Protein AF-A0AAT9IWD2-F1 (afdb_monomer_lite)

pLDDT: mean 71.9, std 20.13, range [34.28, 94.56]

Radius of gyration: 25.4 Å; chains: 1; bounding box: 59×59×54 Å

Sequence (154 aa):
MGEKRHRASSVDKLPEPIRHTVGRLIASNFTLDQIVDKLKELEATAEIDFEAPSRSALGRYAERLRAAQERIGRSRAIAEALAPTFGENPDNQVGRLAAEVLQTVIFDIMTAVEVDEETGEF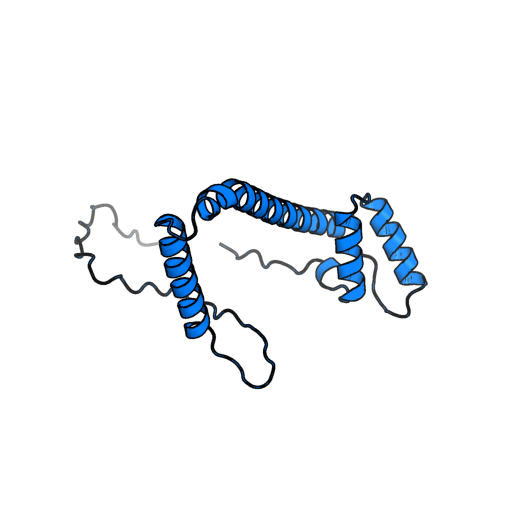EAGTARCQGSPVPGEVAAKPRLGPEDRCRPRC

Foldseek 3Di:
DDDPPPPQFLLNPDPPVLNVVLLVCLVVVHDLVVNQVVVVVCCVPPPDHDDRHDSVSSVVVSVVSVVVVVVVVVVVVVCVVCVVVLPPDPPDPVVVVVVVVVVVVVVVLVVQFDQPPPPRDTDRPPPPCPDDDDPPDDDDDDDDDDPPDDDDDD

Secondary structure (DSSP, 8-state):
------PPPTTTTS-HHHHHHHHHHHHTT--HHHHHHHHHHHHHHSSS--PPPPHHHHHHHHHHHHHHHHHHHHHHHHHHHHHHHHHS-TT-HHHHHHHHHHHHHHHHHHHH----TTT---------------TT---------TT--PPPP-

Structure (mmCIF, N/CA/C/O backbone):
data_AF-A0AAT9IWD2-F1
#
_entry.id   AF-A0AAT9IWD2-F1
#
loop_
_atom_site.group_PDB
_atom_site.id
_atom_site.type_symbol
_atom_site.label_atom_id
_atom_site.label_alt_id
_atom_site.label_comp_id
_atom_site.label_asym_id
_atom_site.label_entity_id
_atom_site.label_seq_id
_atom_site.pdbx_PDB_ins_code
_atom_site.Cartn_x
_atom_site.Cartn_y
_atom_site.Cartn_z
_atom_site.occupancy
_atom_site.B_iso_or_equiv
_atom_site.auth_seq_id
_atom_site.auth_comp_id
_atom_site.auth_asym_id
_atom_site.auth_atom_id
_atom_site.pdbx_PDB_model_num
ATOM 1 N N . MET A 1 1 ? -17.492 22.351 -15.963 1.00 37.12 1 MET A N 1
ATOM 2 C CA . MET A 1 1 ? -16.297 21.904 -15.215 1.00 37.12 1 MET A CA 1
ATOM 3 C C . MET A 1 1 ? -15.925 20.530 -15.741 1.00 37.12 1 MET A C 1
ATOM 5 O O . MET A 1 1 ? -16.795 19.676 -15.766 1.00 37.12 1 MET A O 1
ATOM 9 N N . GLY A 1 2 ? -14.720 20.356 -16.286 1.00 46.09 2 GLY A N 1
ATOM 10 C CA . GLY A 1 2 ? -14.329 19.100 -16.934 1.00 46.09 2 GLY A CA 1
ATOM 11 C C . GLY A 1 2 ? -13.988 18.022 -15.909 1.00 46.09 2 GLY A C 1
ATOM 12 O O . GLY A 1 2 ? -13.144 18.249 -15.045 1.00 46.09 2 GLY A O 1
ATOM 13 N N . GLU A 1 3 ? -14.628 16.861 -16.019 1.00 45.34 3 GLU A N 1
ATOM 14 C CA . GLU A 1 3 ? -14.290 15.672 -15.242 1.00 45.34 3 GLU A CA 1
ATOM 15 C C . GLU A 1 3 ? -12.835 15.282 -15.532 1.00 45.34 3 GLU A C 1
ATOM 17 O O . GLU A 1 3 ? -12.461 15.011 -16.681 1.00 45.34 3 GLU A O 1
ATOM 22 N N . LYS A 1 4 ? -11.975 15.308 -14.508 1.00 55.91 4 LYS A N 1
ATOM 23 C CA . LYS A 1 4 ? -10.596 14.827 -14.632 1.00 55.91 4 LYS A CA 1
ATOM 24 C C . LYS A 1 4 ? -10.666 13.322 -14.853 1.00 55.91 4 LYS A C 1
ATOM 26 O O . LYS A 1 4 ? -10.708 12.558 -13.898 1.00 55.91 4 LYS A O 1
ATOM 31 N N . ARG A 1 5 ? -10.686 12.902 -16.121 1.00 57.75 5 ARG A N 1
ATOM 32 C CA . ARG A 1 5 ? -10.579 11.493 -16.511 1.00 57.75 5 ARG A CA 1
ATOM 33 C C . ARG A 1 5 ? -9.346 10.922 -15.817 1.00 57.75 5 ARG A C 1
ATOM 35 O O . ARG A 1 5 ? -8.227 11.310 -16.161 1.00 57.75 5 ARG A O 1
ATOM 42 N N . HIS A 1 6 ? -9.551 10.065 -14.818 1.00 60.28 6 HIS A N 1
ATOM 43 C CA . HIS A 1 6 ? -8.481 9.352 -14.133 1.00 60.28 6 HIS A CA 1
ATOM 44 C C . HIS A 1 6 ? -7.776 8.483 -15.173 1.00 60.28 6 HIS A C 1
ATOM 46 O O . HIS A 1 6 ? -8.208 7.383 -15.500 1.00 60.28 6 HIS A O 1
ATOM 52 N N . ARG A 1 7 ? -6.715 9.024 -15.780 1.00 68.50 7 ARG A N 1
ATOM 53 C CA . ARG A 1 7 ? -5.907 8.286 -16.741 1.00 68.50 7 ARG A CA 1
ATOM 54 C C . ARG A 1 7 ? -5.228 7.167 -15.965 1.00 68.50 7 ARG A C 1
ATOM 56 O O . ARG A 1 7 ? -4.426 7.467 -15.080 1.00 68.50 7 ARG A O 1
ATOM 63 N N . ALA A 1 8 ? -5.546 5.920 -16.312 1.00 68.25 8 ALA A N 1
ATOM 64 C CA . ALA A 1 8 ? -4.858 4.750 -15.783 1.00 68.25 8 ALA A CA 1
ATOM 65 C C . ALA A 1 8 ? -3.344 4.992 -15.845 1.00 68.25 8 ALA A C 1
ATOM 67 O O . ALA A 1 8 ? -2.795 5.357 -16.897 1.00 68.25 8 ALA A O 1
ATOM 68 N N . SER A 1 9 ? -2.691 4.894 -14.692 1.00 78.50 9 SER A N 1
ATOM 69 C CA . SER A 1 9 ? -1.256 5.099 -14.586 1.00 78.50 9 SER A CA 1
ATOM 70 C C . SER A 1 9 ? -0.524 3.951 -15.281 1.00 78.50 9 SER A C 1
ATOM 72 O O . SER A 1 9 ? -1.073 2.871 -15.463 1.00 78.50 9 SER A O 1
ATOM 74 N N . SER A 1 10 ? 0.725 4.174 -15.695 1.00 83.56 10 SER A N 1
ATOM 75 C CA . SER A 1 10 ? 1.544 3.122 -16.321 1.00 83.56 10 SER A CA 1
ATOM 76 C C . SER A 1 10 ? 1.670 1.874 -15.430 1.00 83.56 10 SER A C 1
ATOM 78 O O . SER A 1 10 ? 1.711 0.771 -15.954 1.00 83.56 10 SER A O 1
ATOM 80 N N . VAL A 1 11 ? 1.598 2.040 -14.102 1.00 87.44 11 VAL A N 1
ATOM 81 C CA . VAL A 1 11 ? 1.576 0.933 -13.132 1.00 87.44 11 VAL A CA 1
ATOM 82 C C . VAL A 1 11 ? 0.270 0.126 -13.194 1.00 87.44 11 VAL A C 1
ATOM 84 O O . VAL A 1 11 ? 0.301 -1.088 -13.031 1.00 87.44 11 VAL A O 1
ATOM 87 N N . ASP A 1 12 ? -0.870 0.765 -13.479 1.00 86.19 12 ASP A N 1
ATOM 88 C CA . ASP A 1 12 ? -2.174 0.082 -13.558 1.00 86.19 12 ASP A CA 1
ATOM 89 C C . ASP A 1 12 ? -2.284 -0.799 -14.817 1.00 86.19 12 ASP A C 1
ATOM 91 O O . ASP A 1 12 ? -3.103 -1.710 -14.867 1.00 86.19 12 ASP A O 1
ATOM 95 N N . LYS A 1 13 ? -1.438 -0.546 -15.824 1.00 89.25 13 LYS A N 1
ATOM 96 C CA . LYS A 1 13 ? -1.364 -1.325 -17.069 1.00 89.25 13 LYS A CA 1
ATOM 97 C C . LYS A 1 13 ? -0.436 -2.535 -16.984 1.00 89.25 13 LYS A C 1
ATOM 99 O O . LYS A 1 13 ? -0.373 -3.304 -17.937 1.00 89.25 13 LYS A O 1
ATOM 104 N N . LEU A 1 14 ? 0.316 -2.675 -15.892 1.00 90.06 14 LEU A N 1
ATOM 105 C CA . LEU A 1 14 ? 1.219 -3.805 -15.719 1.00 90.06 14 LEU A CA 1
ATOM 106 C C . LEU A 1 14 ? 0.427 -5.109 -15.569 1.00 90.06 14 LEU A C 1
ATOM 108 O O . LEU A 1 14 ? -0.651 -5.090 -14.957 1.00 90.06 14 LEU A O 1
ATOM 112 N N . PRO A 1 15 ? 0.984 -6.241 -16.039 1.00 91.62 15 PRO A N 1
ATOM 113 C CA . PRO A 1 15 ? 0.444 -7.559 -15.741 1.00 91.62 15 PRO A CA 1
ATOM 114 C C . PRO A 1 15 ? 0.260 -7.752 -14.230 1.00 91.62 15 PRO A C 1
ATOM 116 O O . PRO A 1 15 ? 1.107 -7.329 -13.436 1.00 91.62 15 PRO A O 1
ATOM 119 N N . GLU A 1 16 ? -0.821 -8.431 -13.834 1.00 91.50 16 GLU A N 1
ATOM 120 C CA . GLU A 1 16 ? -1.147 -8.743 -12.433 1.00 91.50 16 GLU A CA 1
ATOM 121 C C . GLU A 1 16 ? 0.057 -9.209 -11.588 1.00 91.50 16 GLU A C 1
ATOM 123 O O . GLU A 1 16 ? 0.294 -8.615 -10.530 1.00 91.50 16 GLU A O 1
ATOM 128 N N . PRO A 1 17 ? 0.874 -10.198 -12.023 1.00 91.88 17 PRO A N 1
ATOM 129 C CA . PRO A 1 17 ? 1.979 -10.697 -11.197 1.00 91.88 17 PRO A CA 1
ATOM 130 C C . PRO A 1 17 ? 3.044 -9.629 -10.913 1.00 91.88 17 PRO A C 1
ATOM 132 O O . PRO A 1 17 ? 3.605 -9.565 -9.810 1.00 91.88 17 PRO A O 1
ATOM 135 N N . ILE A 1 18 ? 3.302 -8.751 -11.884 1.00 93.12 18 ILE A N 1
ATOM 136 C CA . ILE A 1 18 ? 4.268 -7.661 -11.744 1.00 93.12 18 ILE A CA 1
ATOM 137 C C . ILE A 1 18 ? 3.686 -6.574 -10.844 1.00 93.12 18 ILE A C 1
ATOM 139 O O . ILE A 1 18 ? 4.351 -6.128 -9.908 1.00 93.12 18 ILE A O 1
ATOM 143 N N . ARG A 1 19 ? 2.417 -6.205 -11.043 1.00 91.94 19 ARG A N 1
ATOM 144 C CA . ARG A 1 19 ? 1.728 -5.213 -10.209 1.00 91.94 19 ARG A CA 1
ATOM 145 C C . ARG A 1 19 ? 1.664 -5.635 -8.741 1.00 91.94 19 ARG A C 1
ATOM 147 O O . ARG A 1 19 ? 1.952 -4.823 -7.860 1.00 91.94 19 ARG A O 1
ATOM 154 N N . HIS A 1 20 ? 1.373 -6.905 -8.468 1.00 92.50 20 HIS A N 1
ATOM 155 C CA . HIS A 1 20 ? 1.400 -7.453 -7.112 1.00 92.50 20 HIS A CA 1
ATOM 156 C C . HIS A 1 20 ? 2.808 -7.385 -6.498 1.00 92.50 20 HIS A C 1
ATOM 158 O O . HIS A 1 20 ? 2.979 -7.038 -5.327 1.00 92.50 20 HIS A O 1
ATOM 164 N N . THR A 1 21 ? 3.843 -7.653 -7.296 1.00 93.25 21 THR A N 1
ATOM 165 C CA . THR A 1 21 ? 5.240 -7.530 -6.857 1.00 93.25 21 THR A CA 1
ATOM 166 C C . THR A 1 21 ? 5.608 -6.086 -6.518 1.00 93.25 21 THR A C 1
ATOM 168 O O . THR A 1 21 ? 6.195 -5.855 -5.460 1.00 93.25 21 THR A O 1
ATOM 171 N N . VAL A 1 22 ? 5.184 -5.108 -7.323 1.00 93.25 22 VAL A N 1
ATOM 172 C CA . VAL A 1 22 ? 5.336 -3.676 -7.008 1.00 93.25 22 VAL A CA 1
ATOM 173 C C . VAL A 1 22 ? 4.659 -3.329 -5.683 1.00 93.25 22 VAL A C 1
ATOM 175 O O . VAL A 1 22 ? 5.283 -2.713 -4.818 1.00 93.25 22 VAL A O 1
ATOM 178 N N . GLY A 1 23 ? 3.405 -3.753 -5.495 1.00 92.19 23 GLY A N 1
ATOM 179 C CA . GLY A 1 23 ? 2.660 -3.510 -4.258 1.00 92.19 23 GLY A CA 1
ATOM 180 C C . GLY A 1 23 ? 3.371 -4.069 -3.023 1.00 92.19 23 GLY A C 1
ATOM 181 O O . GLY A 1 23 ? 3.507 -3.375 -2.014 1.00 92.19 23 GLY A O 1
ATOM 182 N N . ARG A 1 24 ? 3.909 -5.289 -3.129 1.00 93.88 24 ARG A N 1
ATOM 183 C CA . ARG A 1 24 ? 4.692 -5.935 -2.067 1.00 93.88 24 ARG A CA 1
ATOM 184 C C . ARG A 1 24 ? 5.965 -5.160 -1.731 1.00 93.88 24 ARG A C 1
ATOM 186 O O . ARG A 1 24 ? 6.214 -4.900 -0.560 1.00 93.88 24 ARG A O 1
ATOM 193 N N . LEU A 1 25 ? 6.745 -4.756 -2.734 1.00 94.50 25 LEU A N 1
ATOM 194 C CA . LEU A 1 25 ? 7.987 -4.004 -2.513 1.00 94.50 25 LEU A CA 1
ATOM 195 C C . LEU A 1 25 ? 7.725 -2.653 -1.831 1.00 94.50 25 LEU A C 1
ATOM 197 O O . LEU A 1 25 ? 8.463 -2.258 -0.929 1.00 94.50 25 LEU A O 1
ATOM 201 N N . ILE A 1 26 ? 6.641 -1.969 -2.210 1.00 92.50 26 ILE A N 1
ATOM 202 C CA . ILE A 1 26 ? 6.226 -0.717 -1.563 1.00 92.50 26 ILE A CA 1
ATOM 203 C C . ILE A 1 26 ? 5.834 -0.961 -0.103 1.00 92.50 26 ILE A C 1
ATOM 205 O O . ILE A 1 26 ? 6.229 -0.181 0.764 1.00 92.50 26 ILE A O 1
ATOM 209 N N . ALA A 1 27 ? 5.092 -2.038 0.176 1.00 88.50 27 ALA A N 1
ATOM 210 C CA . ALA A 1 27 ? 4.710 -2.419 1.535 1.00 88.50 27 ALA A CA 1
ATOM 211 C C . ALA A 1 27 ? 5.924 -2.785 2.410 1.00 88.50 27 ALA A C 1
ATOM 213 O O . ALA A 1 27 ? 5.922 -2.516 3.607 1.00 88.50 27 ALA A O 1
ATOM 214 N N . SER A 1 28 ? 6.981 -3.344 1.815 1.00 91.38 28 SER A N 1
ATOM 215 C CA . SER A 1 28 ? 8.246 -3.669 2.488 1.00 91.38 28 SER A CA 1
ATOM 216 C C . SER A 1 28 ? 9.203 -2.475 2.649 1.00 91.38 28 SER A C 1
ATOM 218 O O . SER A 1 28 ? 10.361 -2.678 3.000 1.00 91.38 28 SER A O 1
ATOM 220 N N . ASN A 1 29 ? 8.748 -1.237 2.416 1.00 87.81 29 ASN A N 1
ATOM 221 C CA . ASN A 1 29 ? 9.537 -0.003 2.556 1.00 87.81 29 ASN A CA 1
ATOM 222 C C . ASN A 1 29 ? 10.782 0.096 1.652 1.00 87.81 29 ASN A C 1
ATOM 224 O O . ASN A 1 29 ? 11.737 0.796 1.991 1.00 87.81 29 ASN A O 1
ATOM 228 N N . PHE A 1 30 ? 10.769 -0.538 0.476 1.00 92.75 30 PHE A N 1
ATOM 229 C CA . PHE A 1 30 ? 11.818 -0.314 -0.523 1.00 92.75 30 PHE A CA 1
ATOM 230 C C . PHE A 1 30 ? 11.780 1.124 -1.054 1.00 92.75 30 PHE A C 1
ATOM 232 O O . PHE A 1 30 ? 10.712 1.744 -1.176 1.00 92.75 30 PHE A O 1
ATOM 239 N N . THR A 1 31 ? 12.950 1.661 -1.404 1.00 93.50 31 THR A N 1
ATOM 240 C CA . THR A 1 31 ? 13.029 2.969 -2.063 1.00 93.50 31 THR A CA 1
ATOM 241 C C . THR A 1 31 ? 12.525 2.867 -3.502 1.00 93.50 31 THR A C 1
ATOM 243 O O . THR A 1 31 ? 12.583 1.809 -4.128 1.00 93.50 31 THR A O 1
ATOM 246 N N . LEU A 1 32 ? 12.022 3.976 -4.058 1.00 92.88 32 LEU A N 1
ATOM 247 C CA . LEU A 1 32 ? 11.514 3.981 -5.436 1.00 92.88 32 LEU A CA 1
ATOM 248 C C . LEU A 1 32 ? 12.586 3.554 -6.443 1.00 92.88 32 LEU A C 1
ATOM 250 O O . LEU A 1 32 ? 12.265 2.862 -7.402 1.00 92.88 32 LEU A O 1
ATOM 254 N N . ASP A 1 33 ? 13.839 3.940 -6.207 1.00 93.44 33 ASP A N 1
ATOM 255 C CA . ASP A 1 33 ? 14.954 3.615 -7.095 1.00 93.44 33 ASP A CA 1
ATOM 256 C C . ASP A 1 33 ? 15.272 2.109 -7.044 1.00 93.44 33 ASP A C 1
ATOM 258 O O . ASP A 1 33 ? 15.357 1.472 -8.088 1.00 93.44 33 ASP A O 1
ATOM 262 N N . GLN A 1 34 ? 15.267 1.498 -5.851 1.00 94.56 34 GLN A N 1
ATOM 263 C CA . GLN A 1 34 ? 15.398 0.040 -5.704 1.00 94.56 34 GLN A CA 1
ATOM 264 C C . GLN A 1 34 ? 14.262 -0.728 -6.392 1.00 94.56 34 GLN A C 1
ATOM 266 O O . GLN A 1 34 ? 14.487 -1.791 -6.968 1.00 94.56 34 GLN A O 1
ATOM 271 N N . ILE A 1 35 ? 13.033 -0.206 -6.331 1.00 94.50 35 ILE A N 1
ATOM 272 C CA . ILE A 1 35 ? 11.880 -0.820 -7.001 1.00 94.50 35 ILE A CA 1
ATOM 273 C C . ILE A 1 35 ? 12.060 -0.759 -8.518 1.00 94.50 35 ILE A C 1
ATOM 275 O O . ILE A 1 35 ? 11.814 -1.754 -9.191 1.00 94.50 35 ILE A O 1
ATOM 279 N N . VAL A 1 36 ? 12.508 0.378 -9.058 1.00 93.88 36 VAL A N 1
ATOM 280 C CA . VAL A 1 36 ? 12.798 0.517 -10.495 1.00 93.88 36 VAL A CA 1
ATOM 281 C C . VAL A 1 36 ? 13.870 -0.477 -10.926 1.00 93.88 36 VAL A C 1
ATOM 283 O O . VAL A 1 36 ? 13.680 -1.167 -11.925 1.00 93.88 36 VAL A O 1
ATOM 286 N N . ASP A 1 37 ? 14.964 -0.583 -10.176 1.00 94.38 37 ASP A N 1
ATOM 287 C CA . ASP A 1 37 ? 16.052 -1.507 -10.504 1.00 94.38 37 ASP A CA 1
ATOM 288 C C . ASP A 1 37 ? 15.574 -2.961 -10.480 1.00 94.38 37 ASP A C 1
ATOM 290 O O . ASP A 1 37 ? 15.859 -3.722 -11.405 1.00 94.38 37 ASP A O 1
ATOM 294 N N . LYS A 1 38 ? 14.753 -3.331 -9.488 1.00 93.25 38 LYS A N 1
ATOM 295 C CA . LYS A 1 38 ? 14.186 -4.680 -9.419 1.00 93.25 38 LYS A CA 1
ATOM 296 C C . LYS A 1 38 ? 13.217 -4.969 -10.563 1.00 93.25 38 LYS A C 1
ATOM 298 O O . LYS A 1 38 ? 13.178 -6.091 -11.058 1.00 93.25 38 LYS A O 1
ATOM 303 N N . LEU A 1 39 ? 12.443 -3.976 -10.996 1.00 92.94 39 LEU A N 1
ATOM 304 C CA . LEU A 1 39 ? 11.545 -4.129 -12.140 1.00 92.94 39 LEU A CA 1
ATOM 305 C C . LEU A 1 39 ? 12.310 -4.293 -13.450 1.00 92.94 39 LEU A C 1
ATOM 307 O O . LEU A 1 39 ? 11.902 -5.117 -14.254 1.00 92.94 39 LEU A O 1
ATOM 311 N N . LYS A 1 40 ? 13.433 -3.595 -13.636 1.00 92.56 40 LYS A N 1
ATOM 312 C CA . LYS A 1 40 ? 14.307 -3.791 -14.804 1.00 92.56 40 LYS A CA 1
ATOM 313 C C . LYS A 1 40 ? 14.959 -5.173 -14.822 1.00 92.56 40 LYS A C 1
ATOM 315 O O . LYS A 1 40 ? 15.102 -5.775 -15.878 1.00 92.56 40 LYS A O 1
ATOM 320 N N . GLU A 1 41 ? 15.352 -5.689 -13.659 1.00 92.81 41 GLU A N 1
ATOM 321 C CA . GLU A 1 41 ? 15.859 -7.062 -13.543 1.00 92.81 41 GLU A CA 1
ATOM 322 C C . GLU A 1 41 ? 14.781 -8.080 -13.941 1.00 92.81 41 GLU A C 1
ATOM 324 O O . GLU A 1 41 ? 15.060 -9.022 -14.679 1.00 92.81 41 GLU A O 1
ATOM 329 N N . LEU A 1 42 ? 13.538 -7.872 -13.493 1.00 90.94 42 LEU A N 1
ATOM 330 C CA . LEU A 1 42 ? 12.403 -8.719 -13.862 1.00 90.94 42 LEU A CA 1
ATOM 331 C C . LEU A 1 42 ? 12.044 -8.591 -15.346 1.00 90.94 42 LEU A C 1
ATOM 333 O O . LEU A 1 42 ? 11.757 -9.601 -15.968 1.00 90.94 42 LEU A O 1
ATOM 337 N N . GLU A 1 43 ? 12.108 -7.393 -15.920 1.00 90.75 43 GLU A N 1
ATOM 338 C CA . GLU A 1 43 ? 11.909 -7.155 -17.357 1.00 90.75 43 GLU A CA 1
ATOM 339 C C . GLU A 1 43 ? 12.943 -7.918 -18.203 1.00 90.75 43 GLU A C 1
ATOM 341 O O . GLU A 1 43 ? 12.611 -8.439 -19.260 1.00 90.75 43 GLU A O 1
ATOM 346 N N . ALA A 1 44 ? 14.183 -8.056 -17.719 1.00 89.88 44 ALA A N 1
ATOM 347 C CA . ALA A 1 44 ? 15.245 -8.778 -18.424 1.00 89.88 44 ALA A CA 1
ATOM 348 C C . ALA A 1 44 ? 15.225 -10.308 -18.228 1.00 89.88 44 ALA A C 1
ATOM 350 O O . ALA A 1 44 ? 15.874 -11.022 -18.992 1.00 89.88 44 ALA A O 1
ATOM 351 N N . THR A 1 45 ? 14.560 -10.816 -17.185 1.00 88.94 45 THR A N 1
ATOM 352 C CA . THR A 1 45 ? 14.655 -12.232 -16.770 1.00 88.94 45 THR A CA 1
ATOM 353 C C . THR A 1 45 ? 13.332 -12.986 -16.804 1.00 88.94 45 THR A C 1
ATOM 355 O O . THR A 1 45 ? 13.345 -14.215 -16.874 1.00 88.94 45 THR A O 1
ATOM 358 N N . ALA A 1 46 ? 12.198 -12.292 -16.728 1.00 86.00 46 ALA A N 1
ATOM 359 C CA . ALA A 1 46 ? 10.888 -12.918 -16.765 1.00 86.00 46 ALA A CA 1
ATOM 360 C C . ALA A 1 46 ? 10.472 -13.239 -18.206 1.00 86.00 46 ALA A C 1
ATOM 362 O O . ALA A 1 46 ? 10.736 -12.480 -19.129 1.00 86.00 46 ALA A O 1
ATOM 363 N N . GLU A 1 47 ? 9.714 -14.320 -18.380 1.00 87.12 47 GLU A N 1
ATOM 364 C CA . GLU A 1 47 ? 9.057 -14.677 -19.651 1.00 87.12 47 GLU A CA 1
ATOM 365 C C . GLU A 1 47 ? 7.835 -13.787 -19.968 1.00 87.12 47 GLU A C 1
ATOM 367 O O . GLU A 1 47 ? 7.062 -14.076 -20.878 1.00 87.12 47 GLU A O 1
ATOM 372 N N . ILE A 1 48 ? 7.612 -12.732 -19.179 1.00 88.19 48 ILE A N 1
ATOM 373 C CA . ILE A 1 48 ? 6.448 -11.853 -19.274 1.00 88.19 48 ILE A CA 1
ATOM 374 C C . ILE A 1 48 ? 6.902 -10.529 -19.878 1.00 88.19 48 ILE A C 1
ATOM 376 O O . ILE A 1 48 ? 7.675 -9.807 -19.252 1.00 88.19 48 ILE A O 1
ATOM 380 N N . ASP A 1 49 ? 6.349 -10.173 -21.035 1.00 88.19 49 ASP A N 1
ATOM 381 C CA . ASP A 1 49 ? 6.587 -8.871 -21.655 1.00 88.19 49 ASP A CA 1
ATOM 382 C C . ASP A 1 49 ? 5.903 -7.753 -20.853 1.00 88.19 49 ASP A C 1
ATOM 384 O O . ASP A 1 49 ? 4.672 -7.681 -20.752 1.00 88.19 49 ASP A O 1
ATOM 388 N N . PHE A 1 50 ? 6.696 -6.846 -20.286 1.00 91.06 50 PHE A N 1
ATOM 389 C CA . PHE A 1 50 ? 6.214 -5.596 -19.703 1.00 91.06 50 PHE A CA 1
ATOM 390 C C . PHE A 1 50 ? 7.308 -4.527 -19.752 1.00 91.06 50 PHE A C 1
ATOM 392 O O . PHE A 1 50 ? 8.486 -4.846 -19.734 1.00 91.06 50 PHE A O 1
ATOM 399 N N . GLU A 1 51 ? 6.912 -3.254 -19.762 1.00 90.00 51 GLU A N 1
ATOM 400 C CA . GLU A 1 51 ? 7.846 -2.124 -19.704 1.00 90.00 51 GLU A CA 1
ATOM 401 C C . GLU A 1 51 ? 7.919 -1.577 -18.273 1.00 90.00 51 GLU A C 1
ATOM 403 O O . GLU A 1 51 ? 6.883 -1.288 -17.652 1.00 90.00 51 GLU A O 1
ATOM 408 N N . ALA A 1 52 ? 9.130 -1.403 -17.737 1.00 89.00 52 ALA A N 1
ATOM 409 C CA . ALA A 1 52 ? 9.301 -0.845 -16.401 1.00 89.00 52 ALA A CA 1
ATOM 410 C C . ALA A 1 52 ? 8.753 0.603 -16.313 1.00 89.00 52 ALA A C 1
ATOM 412 O O . ALA A 1 52 ? 9.183 1.497 -17.048 1.00 89.00 52 ALA A O 1
ATOM 413 N N . PRO A 1 53 ? 7.826 0.899 -15.378 1.00 90.69 53 PRO A N 1
ATOM 414 C CA . PRO A 1 53 ? 7.246 2.228 -15.232 1.00 90.69 53 PRO A CA 1
ATOM 415 C C . PRO A 1 53 ? 8.279 3.250 -14.743 1.00 90.69 53 PRO A C 1
ATOM 417 O O . PRO A 1 53 ? 9.175 2.956 -13.951 1.00 90.69 53 PRO A O 1
ATOM 420 N N . SER A 1 54 ? 8.091 4.514 -15.127 1.00 91.75 54 SER A N 1
ATOM 421 C CA . SER A 1 54 ? 8.956 5.595 -14.647 1.00 91.75 54 SER A CA 1
ATOM 422 C C . SER A 1 54 ? 8.837 5.827 -13.133 1.00 91.75 54 SER A C 1
ATOM 424 O O . SER A 1 54 ? 7.783 5.624 -12.520 1.00 91.75 54 SER A O 1
ATOM 426 N N . ARG A 1 55 ? 9.898 6.385 -12.532 1.00 92.00 55 ARG A N 1
ATOM 427 C CA . ARG A 1 55 ? 9.957 6.747 -11.101 1.00 92.00 55 ARG A CA 1
ATOM 428 C C . ARG A 1 55 ? 8.768 7.596 -10.642 1.00 92.00 55 ARG A C 1
ATOM 430 O O . ARG A 1 55 ? 8.226 7.377 -9.564 1.00 92.00 55 ARG A O 1
ATOM 437 N N . SER A 1 56 ? 8.328 8.552 -11.465 1.00 90.88 56 SER A N 1
ATOM 438 C CA . SER A 1 56 ? 7.186 9.414 -11.122 1.00 90.88 56 SER A CA 1
ATOM 439 C C . SER A 1 56 ? 5.847 8.666 -11.144 1.00 90.88 56 SER A C 1
ATOM 441 O O . SER A 1 56 ? 4.956 8.980 -10.353 1.00 90.88 56 SER A O 1
ATOM 443 N N . ALA A 1 57 ? 5.692 7.669 -12.021 1.00 90.94 57 ALA A N 1
ATOM 444 C CA . ALA A 1 57 ? 4.507 6.818 -12.053 1.00 90.94 57 ALA A CA 1
ATOM 445 C C . ALA A 1 57 ? 4.444 5.915 -10.815 1.00 90.94 57 ALA A C 1
ATOM 447 O O . ALA A 1 57 ? 3.391 5.847 -10.177 1.00 90.94 57 ALA A O 1
ATOM 448 N N . LEU A 1 58 ? 5.577 5.316 -10.434 1.00 92.75 58 LEU A N 1
ATOM 449 C CA . LEU A 1 58 ? 5.703 4.534 -9.203 1.00 92.75 58 LEU A CA 1
ATOM 450 C C . LEU A 1 58 ? 5.459 5.381 -7.955 1.00 92.75 58 LEU A C 1
ATOM 452 O O . LEU A 1 58 ? 4.733 4.943 -7.073 1.00 92.75 58 LEU A O 1
ATOM 456 N N . GLY A 1 59 ? 5.986 6.608 -7.899 1.00 92.56 59 GLY A N 1
ATOM 457 C CA . GLY A 1 59 ? 5.756 7.523 -6.779 1.00 92.56 59 GLY A CA 1
ATOM 458 C C . GLY A 1 59 ? 4.271 7.796 -6.537 1.00 92.56 59 GLY A C 1
ATOM 459 O O . GLY A 1 59 ? 3.784 7.596 -5.427 1.00 92.56 59 GLY A O 1
ATOM 460 N N . ARG A 1 60 ? 3.524 8.148 -7.595 1.00 91.44 60 ARG A N 1
ATOM 461 C CA . ARG A 1 60 ? 2.067 8.358 -7.506 1.00 91.44 60 ARG A CA 1
ATOM 462 C C . ARG A 1 60 ? 1.315 7.093 -7.101 1.00 91.44 60 ARG A C 1
ATOM 464 O O . ARG A 1 60 ? 0.307 7.179 -6.409 1.00 91.44 60 ARG A O 1
ATOM 471 N N . TYR A 1 61 ? 1.735 5.928 -7.589 1.00 91.56 61 TYR A N 1
ATOM 472 C CA . TYR A 1 61 ? 1.118 4.658 -7.206 1.00 91.56 61 TYR A CA 1
ATOM 473 C C . TYR A 1 61 ? 1.392 4.328 -5.733 1.00 91.56 61 TYR A C 1
ATOM 475 O O . TYR A 1 61 ? 0.468 3.998 -4.996 1.00 91.56 61 TYR A O 1
ATOM 483 N N . ALA A 1 62 ? 2.634 4.501 -5.284 1.00 91.88 62 ALA A N 1
ATOM 484 C CA . ALA A 1 62 ? 3.040 4.253 -3.909 1.00 91.88 62 ALA A CA 1
ATOM 485 C C . ALA A 1 62 ? 2.336 5.187 -2.920 1.00 91.88 62 ALA A C 1
ATOM 487 O O . ALA A 1 62 ? 1.953 4.749 -1.842 1.00 91.88 62 ALA A O 1
ATOM 488 N N . GLU A 1 63 ? 2.118 6.449 -3.287 1.00 92.00 63 GLU A N 1
ATOM 489 C CA . GLU A 1 63 ? 1.309 7.387 -2.505 1.00 92.00 63 GLU A CA 1
ATOM 490 C C . GLU A 1 63 ? -0.132 6.883 -2.328 1.00 92.00 63 GLU A C 1
ATOM 492 O O . GLU A 1 63 ? -0.613 6.785 -1.199 1.00 92.00 63 GLU A O 1
ATOM 497 N N . ARG A 1 64 ? -0.794 6.469 -3.421 1.00 90.19 64 ARG A N 1
ATOM 498 C CA . ARG A 1 64 ? -2.151 5.893 -3.360 1.00 90.19 64 ARG A CA 1
ATOM 499 C C . ARG A 1 64 ? -2.200 4.630 -2.501 1.00 90.19 64 ARG A C 1
ATOM 501 O O . ARG A 1 64 ? -3.111 4.478 -1.691 1.00 90.19 64 ARG A O 1
ATOM 508 N N . LEU A 1 65 ? -1.224 3.737 -2.665 1.00 90.06 65 LEU A N 1
ATOM 509 C CA . LEU A 1 65 ? -1.162 2.482 -1.921 1.00 90.06 65 LEU A CA 1
ATOM 510 C C . LEU A 1 65 ? -0.950 2.724 -0.422 1.00 90.06 65 LEU A C 1
ATOM 512 O O . LEU A 1 65 ? -1.658 2.137 0.392 1.00 90.06 65 LEU A O 1
ATOM 516 N N . ARG A 1 66 ? -0.033 3.623 -0.050 1.00 89.50 66 ARG A N 1
ATOM 517 C CA . ARG A 1 66 ? 0.216 3.974 1.356 1.00 89.50 66 ARG A CA 1
ATOM 518 C C . ARG A 1 66 ? -0.995 4.632 2.005 1.00 89.50 66 ARG A C 1
ATOM 520 O O . ARG A 1 66 ? -1.335 4.272 3.125 1.00 89.50 66 ARG A O 1
ATOM 527 N N . ALA A 1 67 ? -1.693 5.517 1.294 1.00 90.19 67 ALA A N 1
ATOM 528 C CA . ALA A 1 67 ? -2.935 6.111 1.790 1.00 90.19 67 ALA A CA 1
ATOM 529 C C . ALA A 1 67 ? -4.017 5.045 2.057 1.00 90.19 67 ALA A C 1
ATOM 531 O O . ALA A 1 67 ? -4.719 5.097 3.068 1.00 90.19 67 ALA A O 1
ATOM 532 N N . ALA A 1 68 ? -4.129 4.042 1.180 1.00 87.00 68 ALA A N 1
ATOM 533 C CA . ALA A 1 68 ? -5.035 2.915 1.390 1.00 87.00 68 ALA A CA 1
ATOM 534 C C . ALA A 1 68 ? -4.617 2.053 2.596 1.00 87.00 68 ALA A C 1
ATOM 536 O O . ALA A 1 68 ? -5.460 1.710 3.425 1.00 87.00 68 ALA A O 1
ATOM 537 N N . GLN A 1 69 ? -3.323 1.749 2.733 1.00 86.69 69 GLN A N 1
ATOM 538 C CA . GLN A 1 69 ? -2.777 1.001 3.872 1.00 86.69 69 GLN A CA 1
ATOM 539 C C . GLN A 1 69 ? -3.007 1.727 5.199 1.00 86.69 69 GLN A C 1
ATOM 541 O O . GLN A 1 69 ? -3.423 1.100 6.170 1.00 86.69 69 GLN A O 1
ATOM 546 N N . GLU A 1 70 ? -2.798 3.043 5.234 1.00 89.75 70 GLU A N 1
ATOM 547 C CA . GLU A 1 70 ? -3.052 3.865 6.416 1.00 89.75 70 GLU A CA 1
ATOM 548 C C . GLU A 1 70 ? -4.532 3.828 6.804 1.00 89.75 70 GLU A C 1
ATOM 550 O O . GLU A 1 70 ? -4.865 3.619 7.970 1.00 89.75 70 GLU A O 1
ATOM 555 N N . ARG A 1 71 ? -5.436 3.969 5.826 1.00 88.62 71 ARG A N 1
ATOM 556 C CA . ARG A 1 71 ? -6.881 3.883 6.066 1.00 88.62 71 ARG A CA 1
ATOM 557 C C . ARG A 1 71 ? -7.268 2.530 6.665 1.00 88.62 71 ARG A C 1
ATOM 559 O O . ARG A 1 71 ? -7.993 2.501 7.654 1.00 88.62 71 ARG A O 1
ATOM 566 N N . ILE A 1 72 ? -6.770 1.430 6.098 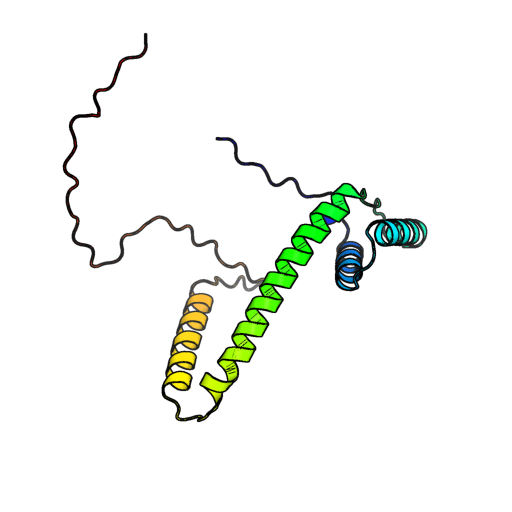1.00 87.81 72 ILE A N 1
ATOM 567 C CA . ILE A 1 72 ? -7.038 0.072 6.597 1.00 87.81 72 ILE A CA 1
ATOM 568 C C . ILE A 1 72 ? -6.459 -0.110 8.004 1.00 87.81 72 ILE A C 1
ATOM 570 O O . ILE A 1 72 ? -7.146 -0.623 8.885 1.00 87.81 72 ILE A O 1
ATOM 574 N N . GLY A 1 73 ? -5.220 0.330 8.232 1.00 86.44 73 GLY A N 1
ATOM 575 C CA . GLY A 1 73 ? -4.572 0.270 9.542 1.00 86.44 73 GLY A CA 1
ATOM 576 C C . GLY A 1 73 ? -5.350 1.045 10.602 1.00 86.44 73 GLY A C 1
ATOM 577 O O . GLY A 1 73 ? -5.604 0.522 11.683 1.00 86.44 73 GLY A O 1
ATOM 578 N N . ARG A 1 74 ? -5.825 2.250 10.268 1.00 89.06 74 ARG A N 1
ATOM 579 C CA . ARG A 1 74 ? -6.677 3.064 11.143 1.00 89.06 74 ARG A CA 1
ATOM 580 C C . ARG A 1 74 ? -7.989 2.358 11.476 1.00 89.06 74 ARG A C 1
ATOM 582 O O . ARG A 1 74 ? -8.384 2.334 12.636 1.00 89.06 74 ARG A O 1
ATOM 589 N N . SER A 1 75 ? -8.649 1.764 10.483 1.00 75.75 75 SER A N 1
ATOM 590 C CA . SER A 1 75 ? -9.872 0.985 10.703 1.00 75.75 75 SER A CA 1
ATOM 591 C C . SER A 1 75 ? -9.635 -0.214 11.623 1.00 75.75 75 SER A C 1
ATOM 593 O O . SER A 1 75 ? -10.448 -0.451 12.511 1.00 75.75 75 SER A O 1
ATOM 595 N N . ARG A 1 76 ? -8.513 -0.930 11.463 1.00 87.00 76 ARG A N 1
ATOM 596 C CA . ARG A 1 76 ? -8.133 -2.036 12.357 1.00 87.00 76 ARG A CA 1
ATOM 597 C C . ARG A 1 76 ? -7.864 -1.558 13.779 1.00 87.00 76 ARG A C 1
ATOM 599 O O . ARG A 1 76 ? -8.413 -2.140 14.699 1.00 87.00 76 ARG A O 1
ATOM 606 N N . ALA A 1 77 ? -7.124 -0.466 13.954 1.00 85.81 77 ALA A N 1
ATOM 607 C CA . ALA A 1 77 ? -6.858 0.099 15.276 1.00 85.81 77 ALA A CA 1
ATOM 608 C C . ALA A 1 77 ? -8.149 0.514 16.004 1.00 85.81 77 ALA A C 1
ATOM 610 O O . ALA A 1 77 ? -8.293 0.276 17.199 1.00 85.81 77 ALA A O 1
ATOM 611 N N . ILE A 1 78 ? -9.118 1.094 15.284 1.00 81.38 78 ILE A N 1
ATOM 612 C CA . ILE A 1 78 ? -10.443 1.410 15.840 1.00 81.38 78 ILE A CA 1
ATOM 613 C C . ILE A 1 78 ? -11.186 0.125 16.219 1.00 81.38 78 ILE A C 1
ATOM 615 O O . ILE A 1 78 ? -11.742 0.043 17.310 1.00 81.38 78 ILE A O 1
ATOM 619 N N . ALA A 1 79 ? -11.186 -0.880 15.341 1.00 75.38 79 ALA A N 1
ATOM 620 C CA . ALA A 1 79 ? -11.829 -2.160 15.617 1.00 75.38 79 ALA A CA 1
ATOM 621 C C . ALA A 1 79 ? -11.213 -2.855 16.843 1.00 75.38 79 ALA A C 1
ATOM 623 O O . ALA A 1 79 ? -11.949 -3.315 17.707 1.00 75.38 79 ALA A O 1
ATOM 624 N N . GLU A 1 80 ? -9.885 -2.868 16.965 1.00 80.12 80 GLU A N 1
ATOM 625 C CA . GLU A 1 80 ? -9.157 -3.408 18.119 1.00 80.12 80 GLU A CA 1
ATOM 626 C C . GLU A 1 80 ? -9.461 -2.634 19.408 1.00 80.12 80 GLU A C 1
ATOM 628 O O . GLU A 1 80 ? -9.638 -3.247 20.456 1.00 80.12 80 GLU A O 1
ATOM 633 N N . ALA A 1 81 ? -9.583 -1.305 19.339 1.00 82.62 81 ALA A N 1
ATOM 634 C CA . ALA A 1 81 ? -9.942 -0.479 20.491 1.00 82.62 81 ALA A CA 1
ATOM 635 C C . ALA A 1 81 ? -11.390 -0.700 20.960 1.00 82.62 81 ALA A C 1
ATOM 637 O O . ALA A 1 81 ? -11.675 -0.580 22.150 1.00 82.62 81 ALA A O 1
ATOM 638 N N . LEU A 1 82 ? -12.303 -1.019 20.038 1.00 75.00 82 LEU A N 1
ATOM 639 C CA . LEU A 1 82 ? -13.717 -1.254 20.338 1.00 75.00 82 LEU A CA 1
ATOM 640 C C . LEU A 1 82 ? -14.035 -2.723 20.652 1.00 75.00 82 LEU A C 1
ATOM 642 O O . LEU A 1 82 ? -15.030 -2.993 21.322 1.00 75.00 82 LEU A O 1
ATOM 646 N N . ALA A 1 83 ? -13.210 -3.674 20.203 1.00 76.50 83 ALA A N 1
ATOM 647 C CA . ALA A 1 83 ? -13.417 -5.107 20.419 1.00 76.50 83 ALA A CA 1
ATOM 648 C C . ALA A 1 83 ? -13.663 -5.487 21.898 1.00 76.50 83 ALA A C 1
ATOM 650 O O . ALA A 1 83 ? -14.586 -6.267 22.143 1.00 76.50 83 ALA A O 1
ATOM 651 N N . PRO A 1 84 ? -12.956 -4.914 22.897 1.00 74.56 84 PRO A N 1
ATOM 652 C CA . PRO A 1 84 ? -13.238 -5.182 24.308 1.00 74.56 84 PRO A CA 1
ATOM 653 C C . PRO A 1 84 ? -14.654 -4.766 24.728 1.00 74.56 84 PRO A C 1
ATOM 655 O O . PRO A 1 84 ? -15.324 -5.510 25.438 1.00 74.56 84 PRO A O 1
ATOM 658 N N . THR A 1 85 ? -15.156 -3.630 24.230 1.00 68.38 85 THR A N 1
ATOM 659 C CA . THR A 1 85 ? -16.510 -3.126 24.532 1.00 68.38 85 THR A CA 1
ATOM 660 C C . THR A 1 85 ? -17.605 -4.083 24.057 1.00 68.38 85 THR A C 1
ATOM 662 O O . THR A 1 85 ? -18.665 -4.181 24.677 1.00 68.38 85 THR A O 1
ATOM 665 N N . PHE A 1 86 ? -17.348 -4.824 22.979 1.00 64.06 86 PHE A N 1
ATOM 666 C CA . PHE A 1 86 ? -18.258 -5.854 22.480 1.00 64.06 86 PHE A CA 1
ATOM 667 C C . PHE A 1 86 ? -18.084 -7.212 23.184 1.00 64.06 86 PHE A C 1
ATOM 669 O O . PHE A 1 86 ? -18.998 -8.031 23.129 1.00 64.06 86 PHE A O 1
ATOM 676 N N . GLY A 1 87 ? -16.947 -7.456 23.845 1.00 57.19 87 GLY A N 1
ATOM 677 C CA . GLY A 1 87 ? -16.546 -8.771 24.355 1.00 57.19 87 GLY A CA 1
ATOM 678 C C . GLY A 1 87 ? -16.773 -9.034 25.846 1.00 57.19 87 GLY A C 1
ATOM 679 O O . GLY A 1 87 ? -16.699 -10.190 26.252 1.00 57.19 87 GLY A O 1
ATOM 680 N N . GLU A 1 88 ? -17.057 -8.025 26.677 1.00 59.31 88 GLU A N 1
ATOM 681 C CA . GLU A 1 88 ? -17.074 -8.241 28.136 1.00 59.31 88 GLU A CA 1
ATOM 682 C C . GLU A 1 88 ? -18.234 -9.106 28.660 1.00 59.31 88 GLU A C 1
ATOM 684 O O . GLU A 1 88 ? -18.121 -9.607 29.771 1.00 59.31 88 GLU A O 1
ATOM 689 N N . ASN A 1 89 ? -19.298 -9.372 27.891 1.00 57.22 89 ASN A N 1
ATOM 690 C CA . ASN A 1 89 ? -20.303 -10.397 28.219 1.00 57.22 89 ASN A CA 1
ATOM 691 C C . ASN A 1 89 ? -21.069 -10.845 26.950 1.00 57.22 89 ASN A C 1
ATOM 693 O O . ASN A 1 89 ? -21.540 -9.980 26.214 1.00 57.22 89 ASN A O 1
ATOM 697 N N . PRO A 1 90 ? -21.299 -12.151 26.701 1.00 53.41 90 PRO A N 1
ATOM 698 C CA . PRO A 1 90 ? -22.152 -12.619 25.595 1.00 53.41 90 PRO A CA 1
ATOM 699 C C . PRO A 1 90 ? -23.630 -12.205 25.750 1.00 53.41 90 PRO A C 1
ATOM 701 O O . PRO A 1 90 ? -24.356 -12.120 24.764 1.00 53.41 90 PRO A O 1
ATOM 704 N N . ASP A 1 91 ? -24.054 -11.856 26.971 1.00 59.72 91 ASP A N 1
ATOM 705 C CA . ASP A 1 91 ? -25.363 -11.261 27.272 1.00 59.72 91 ASP A CA 1
ATOM 706 C C . ASP A 1 91 ? -25.364 -9.721 27.237 1.00 59.72 91 ASP A C 1
ATOM 708 O O . ASP A 1 91 ? -26.359 -9.084 27.610 1.00 59.72 91 ASP A O 1
ATOM 712 N N . ASN A 1 92 ? -24.274 -9.093 26.785 1.00 69.38 92 ASN A N 1
ATOM 713 C CA . ASN A 1 92 ? -24.188 -7.643 26.683 1.00 69.38 92 ASN A CA 1
ATOM 714 C C . ASN A 1 92 ? -25.162 -7.127 25.609 1.00 69.38 92 ASN A C 1
ATOM 716 O O . ASN A 1 92 ? -25.144 -7.556 24.452 1.00 69.38 92 ASN A O 1
ATOM 720 N N . GLN A 1 93 ? -26.008 -6.167 25.984 1.00 69.06 93 GLN A N 1
ATOM 721 C CA . GLN A 1 93 ? -26.989 -5.535 25.098 1.00 69.06 93 GLN A CA 1
ATOM 722 C C . GLN A 1 93 ? -26.334 -4.905 23.859 1.00 69.06 93 GLN A C 1
ATOM 724 O O . GLN A 1 93 ? -26.929 -4.906 22.783 1.00 69.06 93 GLN A O 1
ATOM 729 N N . VAL A 1 94 ? -25.087 -4.447 23.993 1.00 72.38 94 VAL A N 1
ATOM 730 C CA . VAL A 1 94 ? -24.284 -3.894 22.894 1.00 72.38 94 VAL A CA 1
ATOM 731 C C . VAL A 1 94 ? -23.894 -4.969 21.871 1.00 72.38 94 VAL A C 1
ATOM 733 O O . VAL A 1 94 ? -23.958 -4.713 20.672 1.00 72.38 94 VAL A O 1
ATOM 736 N N . GLY A 1 95 ? -23.551 -6.182 22.319 1.00 69.69 95 GLY A N 1
ATOM 737 C CA . GLY A 1 95 ? -23.234 -7.306 21.431 1.00 69.69 95 GLY A CA 1
ATOM 738 C C . GLY A 1 95 ? -24.453 -7.782 20.639 1.00 69.69 95 GLY A C 1
ATOM 739 O O . GLY A 1 95 ? -24.355 -8.009 19.434 1.00 69.69 95 GLY A O 1
ATOM 740 N N . ARG A 1 96 ? -25.628 -7.835 21.28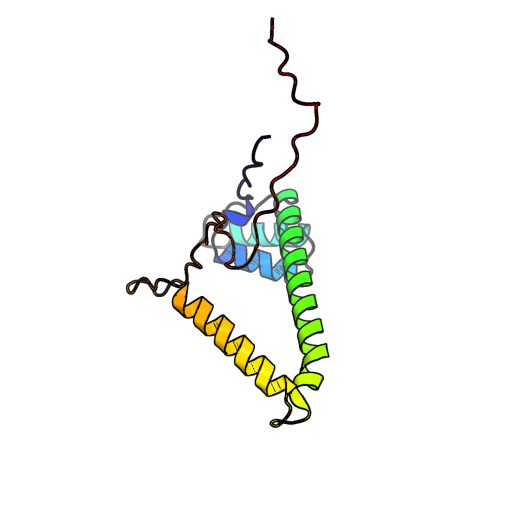6 1.00 72.50 96 ARG A N 1
ATOM 741 C CA . ARG A 1 96 ? -26.903 -8.140 20.609 1.00 72.50 96 ARG A CA 1
ATOM 742 C C . ARG A 1 96 ? -27.257 -7.099 19.548 1.00 72.50 96 ARG A C 1
ATOM 744 O O . ARG A 1 96 ? -27.565 -7.471 18.423 1.00 72.50 96 ARG A O 1
ATOM 751 N N . LEU A 1 97 ? -27.150 -5.812 19.883 1.00 77.50 97 LEU A N 1
ATOM 752 C CA . LEU A 1 97 ? -27.413 -4.724 18.939 1.00 77.50 97 LEU A CA 1
ATOM 753 C C . LEU A 1 97 ? -26.434 -4.751 17.755 1.00 77.50 97 LEU A C 1
ATOM 755 O O . LEU A 1 97 ? -26.843 -4.573 16.613 1.00 77.50 97 LEU A O 1
ATOM 759 N N . ALA A 1 98 ? -25.147 -5.007 18.007 1.00 71.62 98 ALA A N 1
ATOM 760 C CA . ALA A 1 98 ? -24.147 -5.124 16.949 1.00 71.62 98 ALA A CA 1
ATOM 761 C C . ALA A 1 98 ? -24.443 -6.293 15.999 1.00 71.62 98 ALA A C 1
ATOM 763 O O . ALA A 1 98 ? -24.318 -6.131 14.787 1.00 71.62 98 ALA A O 1
ATOM 764 N N . ALA A 1 99 ? -24.871 -7.442 16.531 1.00 74.50 99 ALA A N 1
ATOM 765 C CA . ALA A 1 99 ? -25.289 -8.585 15.725 1.00 74.50 99 ALA A CA 1
ATOM 766 C C . ALA A 1 99 ? -26.532 -8.267 14.875 1.00 74.50 99 ALA A C 1
ATOM 768 O O . ALA A 1 99 ? -26.583 -8.644 13.710 1.00 74.50 99 ALA A O 1
ATOM 769 N N . GLU A 1 100 ? -27.498 -7.525 15.418 1.00 79.75 100 GLU A N 1
ATOM 770 C CA . GLU A 1 100 ? -28.718 -7.120 14.708 1.00 79.75 100 GLU A CA 1
ATOM 771 C C . GLU A 1 100 ? -28.431 -6.101 13.586 1.00 79.75 100 GLU A C 1
ATOM 773 O O . GLU A 1 100 ? -28.932 -6.234 12.466 1.00 79.75 100 GLU A O 1
ATOM 778 N N . VAL A 1 101 ? -27.537 -5.136 13.836 1.00 83.25 101 VAL A N 1
ATOM 779 C CA . VAL A 1 101 ? -27.051 -4.193 12.812 1.00 83.25 101 VAL A CA 1
ATOM 780 C C . VAL A 1 101 ? -26.252 -4.925 11.734 1.00 83.25 101 VAL A C 1
ATOM 782 O O . VAL A 1 101 ? -26.471 -4.689 10.548 1.00 83.25 101 VAL A O 1
ATOM 785 N N . LEU A 1 102 ? -25.356 -5.840 12.120 1.00 77.25 102 LEU A N 1
ATOM 786 C CA . LEU A 1 102 ? -24.587 -6.649 11.173 1.00 77.25 102 LEU A CA 1
ATOM 787 C C . LEU A 1 102 ? -25.512 -7.499 10.294 1.00 77.25 102 LEU A C 1
ATOM 789 O O . LEU A 1 102 ? -25.331 -7.530 9.081 1.00 77.25 102 LEU A O 1
ATOM 793 N N . GLN A 1 103 ? -26.522 -8.137 10.886 1.00 76.62 103 GLN A N 1
ATOM 794 C CA . GLN A 1 103 ? -27.519 -8.918 10.159 1.00 76.62 103 GLN A CA 1
ATOM 795 C C . GLN A 1 103 ? -28.301 -8.053 9.161 1.00 76.62 103 GLN A C 1
ATOM 797 O O . GLN A 1 103 ? -28.537 -8.494 8.038 1.00 76.62 103 GLN A O 1
ATOM 802 N N . THR A 1 104 ? -28.652 -6.820 9.539 1.00 83.88 104 THR A N 1
ATOM 803 C CA . THR A 1 104 ? -29.313 -5.852 8.647 1.00 83.88 104 THR A CA 1
ATOM 804 C C . THR A 1 104 ? -28.416 -5.494 7.461 1.00 83.88 104 THR A C 1
ATOM 806 O O . THR A 1 104 ? -28.845 -5.603 6.320 1.00 83.88 104 THR A O 1
ATOM 809 N N . VAL A 1 105 ? -27.141 -5.173 7.706 1.00 81.75 105 VAL A N 1
ATOM 810 C CA . VAL A 1 105 ? -26.174 -4.865 6.637 1.00 81.75 105 VAL A CA 1
ATOM 811 C C . VAL A 1 105 ? -25.957 -6.066 5.713 1.00 81.75 105 VAL A C 1
ATOM 813 O O . VAL A 1 105 ? -25.887 -5.899 4.500 1.00 81.75 105 VAL A O 1
ATOM 816 N N . ILE A 1 106 ? -25.865 -7.282 6.259 1.00 77.50 106 ILE A N 1
ATOM 817 C CA . ILE A 1 106 ? -25.749 -8.508 5.457 1.00 77.50 106 ILE A CA 1
ATOM 818 C C . ILE A 1 106 ? -26.995 -8.697 4.589 1.00 77.50 106 ILE A C 1
ATOM 820 O O . ILE A 1 106 ? -26.857 -9.014 3.412 1.00 77.50 106 ILE A O 1
ATOM 824 N N . PHE A 1 107 ? -28.192 -8.488 5.138 1.00 81.69 107 PHE A N 1
ATOM 825 C CA . PHE A 1 107 ? -29.438 -8.583 4.381 1.00 81.69 107 PHE A CA 1
ATOM 826 C C . PHE A 1 107 ? -29.517 -7.528 3.272 1.00 81.69 107 PHE A C 1
ATOM 828 O O . PHE A 1 107 ? -29.876 -7.856 2.143 1.00 81.69 107 PHE A O 1
ATOM 835 N N . ASP A 1 108 ? -29.114 -6.290 3.553 1.00 72.06 108 ASP A N 1
ATOM 836 C CA . ASP A 1 108 ? -29.043 -5.218 2.557 1.00 72.06 108 ASP A CA 1
ATOM 837 C C . ASP A 1 108 ? -28.049 -5.562 1.441 1.00 72.06 108 ASP A C 1
ATOM 839 O O . ASP A 1 108 ? -28.346 -5.362 0.269 1.00 72.06 108 ASP A O 1
ATOM 843 N N . ILE A 1 109 ? -26.893 -6.146 1.773 1.00 75.50 109 ILE A N 1
ATOM 844 C CA . ILE A 1 109 ? -25.938 -6.636 0.770 1.00 75.50 109 ILE A CA 1
ATOM 845 C C . ILE A 1 109 ? -26.558 -7.784 -0.034 1.00 75.50 109 ILE A C 1
ATOM 847 O O . ILE A 1 109 ? -26.526 -7.747 -1.255 1.00 75.50 109 ILE A O 1
ATOM 851 N N . MET A 1 110 ? -27.160 -8.781 0.616 1.00 73.62 110 MET A N 1
ATOM 852 C CA . MET A 1 110 ? -27.793 -9.918 -0.068 1.00 73.62 110 MET A CA 1
ATOM 853 C C . MET A 1 110 ? -28.949 -9.501 -0.981 1.00 73.62 110 MET A C 1
ATOM 855 O O . MET A 1 110 ? -29.195 -10.161 -1.982 1.00 73.62 110 MET A O 1
ATOM 859 N N . THR A 1 111 ? -29.664 -8.430 -0.642 1.00 76.25 111 THR A N 1
ATOM 860 C CA . THR A 1 111 ? -30.772 -7.904 -1.454 1.00 76.25 111 THR A CA 1
ATOM 861 C C . THR A 1 111 ? -30.318 -6.906 -2.517 1.00 76.25 111 THR A C 1
ATOM 863 O O . THR A 1 111 ? -30.988 -6.774 -3.537 1.00 76.25 111 THR A O 1
ATOM 866 N N . ALA A 1 112 ? -29.190 -6.221 -2.313 1.00 64.94 112 ALA A N 1
ATOM 867 C CA . ALA A 1 112 ? -28.582 -5.324 -3.296 1.00 64.94 112 ALA A CA 1
ATOM 868 C C . ALA A 1 112 ? -27.682 -6.048 -4.311 1.00 64.94 112 ALA A C 1
ATOM 870 O O . ALA A 1 112 ? -27.334 -5.467 -5.340 1.00 64.94 112 ALA A O 1
ATOM 871 N N . VAL A 1 113 ? -27.276 -7.284 -4.019 1.00 55.81 113 VAL A N 1
ATOM 872 C CA . VAL A 1 113 ? -26.480 -8.121 -4.919 1.00 55.81 113 VAL A CA 1
ATOM 873 C C . VAL A 1 113 ? -27.424 -8.933 -5.804 1.00 55.81 113 VAL A C 1
ATOM 875 O O . VAL A 1 113 ? -28.060 -9.884 -5.356 1.00 55.81 113 VAL A O 1
ATOM 878 N N . GLU A 1 114 ? -27.485 -8.576 -7.084 1.00 56.16 114 GLU A N 1
ATOM 879 C CA . GLU A 1 114 ? -27.932 -9.493 -8.132 1.00 56.16 114 GLU A CA 1
ATOM 880 C C . GLU A 1 114 ? -26.780 -10.479 -8.377 1.00 56.16 114 GLU A C 1
ATOM 882 O O . GLU A 1 114 ? -25.690 -10.078 -8.783 1.00 56.16 114 GLU A O 1
ATOM 887 N N . VAL A 1 115 ? -26.978 -11.755 -8.042 1.00 47.22 115 VAL A N 1
ATOM 888 C CA . VAL A 1 115 ? -25.971 -12.799 -8.269 1.00 47.22 115 VAL A CA 1
ATOM 889 C C . VAL A 1 115 ? -26.056 -13.222 -9.733 1.00 47.22 115 VAL A C 1
ATOM 891 O O . VAL A 1 115 ? -27.049 -13.828 -10.131 1.00 47.22 115 VAL A O 1
ATOM 894 N N . ASP A 1 116 ? -25.028 -12.924 -10.528 1.00 41.53 116 ASP A N 1
ATOM 895 C CA . ASP A 1 116 ? -24.852 -13.576 -11.826 1.00 41.53 116 ASP A CA 1
ATOM 896 C C . ASP A 1 116 ? -24.397 -15.023 -11.574 1.00 41.53 116 ASP A C 1
ATOM 898 O O . ASP A 1 116 ? -23.315 -15.277 -11.033 1.00 41.53 116 ASP A O 1
ATOM 902 N N . GLU A 1 117 ? -25.280 -15.978 -11.872 1.00 48.16 117 GLU A N 1
ATOM 903 C CA . GLU A 1 117 ? -25.114 -17.394 -11.519 1.00 48.16 117 GLU A CA 1
ATOM 904 C C . GLU A 1 117 ? -23.941 -18.074 -12.261 1.00 48.16 117 GLU A C 1
ATOM 906 O O . GLU A 1 117 ? -23.571 -19.194 -11.901 1.00 48.16 117 GLU A O 1
ATOM 911 N N . GLU A 1 118 ? -23.323 -17.424 -13.260 1.00 42.94 118 GLU A N 1
ATOM 912 C CA . GLU A 1 118 ? -22.295 -18.030 -14.120 1.00 42.94 118 GLU A CA 1
ATOM 913 C C . GLU A 1 118 ? -20.8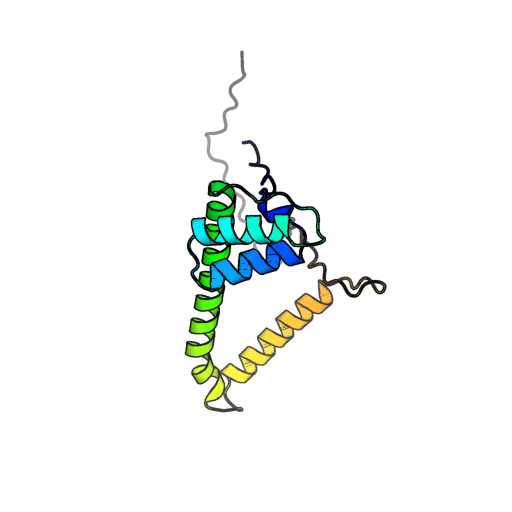38 -17.742 -13.708 1.00 42.94 118 GLU A C 1
ATOM 915 O O . GLU A 1 118 ? -19.960 -18.540 -14.043 1.00 42.94 118 GLU A O 1
ATOM 920 N N . THR A 1 119 ? -20.537 -16.677 -12.950 1.00 42.03 119 THR A N 1
ATOM 921 C CA . THR A 1 119 ? -19.133 -16.327 -12.611 1.00 42.03 119 THR A CA 1
ATOM 922 C C . THR A 1 119 ? -18.829 -16.180 -11.123 1.00 42.03 119 THR A C 1
ATOM 924 O O . THR A 1 119 ? -17.658 -16.227 -10.738 1.00 42.03 119 THR A O 1
ATOM 927 N N . GLY A 1 120 ? -19.842 -16.042 -10.261 1.00 40.19 120 GLY A N 1
ATOM 928 C CA . GLY A 1 120 ? -19.629 -15.825 -8.824 1.00 40.19 120 GLY A CA 1
ATOM 929 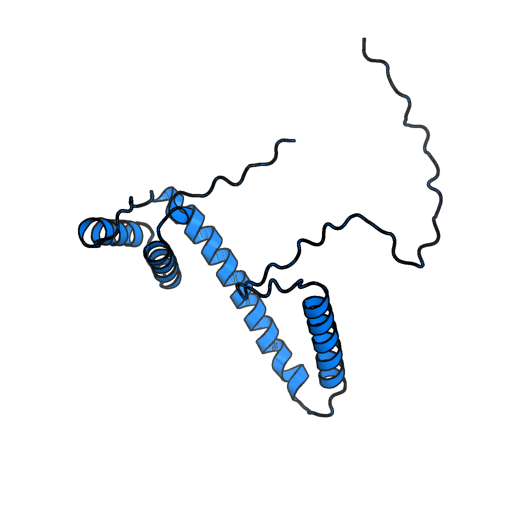C C . GLY A 1 120 ? -18.879 -14.524 -8.500 1.00 40.19 120 GLY A C 1
ATOM 930 O O . GLY A 1 120 ? -18.312 -14.396 -7.412 1.00 40.19 120 GLY A O 1
ATOM 931 N N . GLU A 1 121 ? -18.844 -13.572 -9.435 1.00 39.75 121 GLU A N 1
ATOM 932 C CA . GLU A 1 121 ? -18.241 -12.259 -9.232 1.00 39.75 121 GLU A CA 1
ATOM 933 C C . GLU A 1 121 ? -19.220 -11.308 -8.534 1.00 39.75 121 GLU A C 1
ATOM 935 O O . GLU A 1 121 ? -20.400 -11.208 -8.863 1.00 39.75 121 GLU A O 1
ATOM 940 N N . PHE A 1 122 ? -18.704 -10.606 -7.525 1.00 44.72 122 PHE A N 1
ATOM 941 C CA . PHE A 1 122 ? -19.465 -9.693 -6.681 1.00 44.72 122 PHE A CA 1
ATOM 942 C C . PHE A 1 122 ? -19.438 -8.284 -7.278 1.00 44.72 122 PHE A C 1
ATOM 944 O O . PHE A 1 122 ? -18.569 -7.477 -6.941 1.00 44.72 122 PHE A O 1
ATOM 951 N N . GLU A 1 123 ? -20.398 -7.958 -8.135 1.00 45.97 123 GLU A N 1
ATOM 952 C CA . GLU A 1 123 ? -20.621 -6.575 -8.552 1.00 45.97 123 GLU A CA 1
ATOM 953 C C . GLU A 1 123 ? -21.510 -5.891 -7.506 1.00 45.97 123 GLU A C 1
ATOM 955 O O . GLU A 1 123 ? -22.713 -6.133 -7.413 1.00 45.97 123 GLU A O 1
ATOM 960 N N . ALA A 1 124 ? -20.916 -5.030 -6.673 1.00 43.59 124 ALA A N 1
ATOM 961 C CA . ALA A 1 124 ? -21.693 -4.142 -5.818 1.00 43.59 124 ALA A CA 1
ATOM 962 C C . ALA A 1 124 ? -22.466 -3.186 -6.733 1.00 43.59 124 ALA A C 1
ATOM 964 O O . ALA A 1 124 ? -21.894 -2.218 -7.244 1.00 43.59 124 ALA A O 1
ATOM 965 N N . GLY A 1 125 ? -23.750 -3.487 -6.957 1.00 43.41 125 GLY A N 1
ATOM 966 C CA . GLY A 1 125 ? -24.647 -2.682 -7.768 1.00 43.41 125 GLY A CA 1
ATOM 967 C C . GLY A 1 125 ? -24.463 -1.217 -7.408 1.00 43.41 125 GLY A C 1
ATOM 968 O O . GLY A 1 125 ? -24.667 -0.811 -6.262 1.00 43.41 125 GLY A O 1
ATOM 969 N N . THR A 1 126 ? -23.992 -0.422 -8.370 1.00 39.62 126 THR A N 1
ATOM 970 C CA . THR A 1 126 ? -23.865 1.021 -8.180 1.00 39.62 126 THR A CA 1
ATOM 971 C C . THR A 1 126 ? -25.273 1.569 -8.013 1.00 39.62 126 THR A C 1
ATOM 973 O O . THR A 1 126 ? -25.957 1.896 -8.982 1.00 39.62 126 THR A O 1
ATOM 976 N N . ALA A 1 127 ? -25.732 1.627 -6.762 1.00 40.66 127 ALA A N 1
ATOM 977 C CA . ALA A 1 127 ? -26.966 2.273 -6.382 1.00 40.66 127 ALA A CA 1
ATOM 978 C C . ALA A 1 127 ? -26.826 3.732 -6.803 1.00 40.66 127 ALA A C 1
ATOM 980 O O . ALA A 1 127 ? -26.222 4.571 -6.132 1.00 40.66 127 ALA A O 1
ATOM 981 N N . ARG A 1 128 ? -27.331 4.024 -7.999 1.00 36.06 128 ARG A N 1
ATOM 982 C CA . ARG A 1 128 ? -27.525 5.374 -8.478 1.00 36.06 128 ARG A CA 1
ATOM 983 C C . ARG A 1 128 ? -28.515 5.984 -7.502 1.00 36.06 128 ARG A C 1
ATOM 985 O O . ARG A 1 128 ? -29.710 5.727 -7.608 1.00 36.06 128 ARG A O 1
ATOM 992 N N . CYS A 1 129 ? -28.012 6.767 -6.552 1.00 34.28 129 CYS A N 1
ATOM 993 C CA . CYS A 1 129 ? -28.816 7.620 -5.689 1.00 34.28 129 CYS A CA 1
ATOM 994 C C . CYS A 1 129 ? -29.539 8.653 -6.567 1.00 34.28 129 CYS A C 1
ATOM 996 O O . CYS A 1 129 ? -29.130 9.808 -6.670 1.00 34.28 129 CYS A O 1
ATOM 998 N N . GLN A 1 130 ? -30.597 8.231 -7.256 1.00 46.03 130 GLN A N 1
ATOM 999 C CA . GLN A 1 130 ? -31.636 9.130 -7.719 1.00 46.03 130 GLN A CA 1
ATOM 1000 C C . GLN A 1 130 ? -32.492 9.395 -6.493 1.00 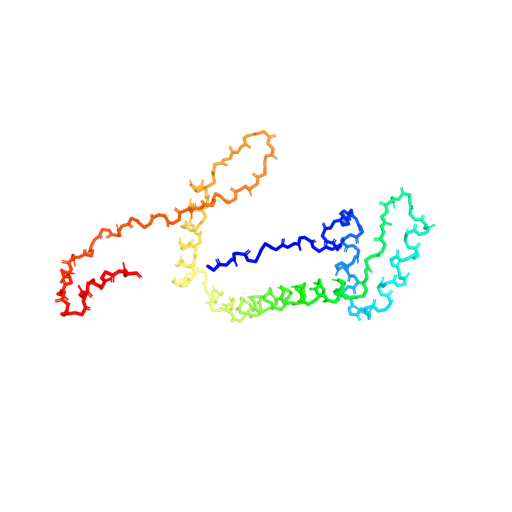46.03 130 GLN A C 1
ATOM 1002 O O . GLN A 1 130 ? -33.168 8.495 -5.997 1.00 46.03 130 GLN A O 1
ATOM 1007 N N . GLY A 1 131 ? -32.362 10.611 -5.963 1.00 45.31 131 GLY A N 1
ATOM 1008 C CA . GLY A 1 131 ? -33.084 11.068 -4.789 1.00 45.31 131 GLY A CA 1
ATOM 1009 C C . GLY A 1 131 ? -34.564 10.731 -4.901 1.00 45.31 131 GLY A C 1
ATOM 1010 O O . GLY A 1 131 ? -35.291 11.337 -5.683 1.00 45.31 131 GLY A O 1
ATOM 1011 N N . SER A 1 132 ? -34.988 9.761 -4.105 1.00 37.38 132 SER A N 1
ATOM 1012 C CA . SER A 1 132 ? -36.384 9.565 -3.756 1.00 37.38 132 SER A CA 1
ATOM 1013 C C . SER A 1 132 ? -36.503 9.969 -2.290 1.00 37.38 132 SER A C 1
ATOM 1015 O O . SER A 1 132 ? -35.685 9.522 -1.481 1.00 37.38 132 SER A O 1
ATOM 1017 N N . PRO A 1 133 ? -37.427 10.875 -1.939 1.00 40.66 133 PRO A N 1
ATOM 1018 C CA . PRO A 1 133 ? -37.519 11.376 -0.580 1.00 40.66 133 PRO A CA 1
ATOM 1019 C C . PRO A 1 133 ? -37.944 10.249 0.364 1.00 40.66 133 PRO A C 1
ATOM 1021 O O . PRO A 1 133 ? -38.811 9.436 0.037 1.00 40.66 133 PRO A O 1
ATOM 1024 N N . VAL A 1 134 ? -37.329 10.225 1.546 1.00 45.66 134 VAL A N 1
ATOM 1025 C CA . VAL A 1 134 ? -37.735 9.359 2.654 1.00 45.66 134 VAL A CA 1
ATOM 1026 C C . VAL A 1 134 ? -39.185 9.680 3.059 1.00 45.66 134 VAL A C 1
ATOM 1028 O O . VAL A 1 134 ? -39.559 10.859 3.096 1.00 45.66 134 VAL A O 1
ATOM 1031 N N . PRO A 1 135 ? -40.036 8.681 3.362 1.00 36.34 135 PRO A N 1
ATOM 1032 C CA . PRO A 1 135 ? -41.409 8.945 3.774 1.00 36.34 135 PRO A CA 1
ATOM 1033 C C . PRO A 1 135 ? -41.398 9.594 5.163 1.00 36.34 135 PRO A C 1
ATOM 1035 O O . PRO A 1 135 ? -41.037 8.952 6.145 1.00 36.34 135 PRO A O 1
ATOM 1038 N N . GLY A 1 136 ? -41.778 10.871 5.246 1.00 45.81 136 GLY A N 1
ATOM 1039 C CA . GLY A 1 136 ? -41.903 11.592 6.520 1.00 45.81 136 GLY A CA 1
ATOM 1040 C C . GLY A 1 136 ? -41.510 13.068 6.485 1.00 45.81 136 GLY A C 1
ATOM 1041 O O . GLY A 1 136 ? -41.856 13.803 7.408 1.00 45.81 136 GLY A O 1
ATOM 1042 N N . GLU A 1 137 ? -40.843 13.541 5.430 1.00 42.78 137 GLU A N 1
ATOM 1043 C CA . GLU A 1 137 ? -40.443 14.947 5.347 1.00 42.78 137 GLU A CA 1
ATOM 1044 C C . GLU A 1 137 ? -41.572 15.801 4.750 1.00 42.78 137 GLU A C 1
ATOM 1046 O O . GLU A 1 137 ? -41.808 15.845 3.542 1.00 42.78 137 GLU A O 1
ATOM 1051 N N . VAL A 1 138 ? -42.334 16.459 5.626 1.00 44.75 138 VAL A N 1
ATOM 1052 C CA . VAL A 1 138 ? -43.326 17.472 5.250 1.00 44.75 138 VAL A CA 1
ATOM 1053 C C . VAL A 1 138 ? -42.644 18.596 4.468 1.00 44.75 138 VAL A C 1
ATOM 1055 O O . VAL A 1 138 ? -41.826 19.342 5.001 1.00 44.75 138 VAL A O 1
ATOM 1058 N N . ALA A 1 139 ? -43.013 18.723 3.192 1.00 44.59 139 ALA A N 1
ATOM 1059 C CA . ALA A 1 139 ? -42.504 19.732 2.274 1.00 44.59 139 ALA A CA 1
ATOM 1060 C C . ALA A 1 139 ? -42.746 21.159 2.801 1.00 44.59 139 ALA A C 1
ATOM 1062 O O . ALA A 1 139 ? -43.833 21.727 2.662 1.00 44.59 139 ALA A O 1
ATOM 1063 N N . ALA A 1 140 ? -41.708 21.776 3.364 1.00 45.00 140 ALA A N 1
ATOM 1064 C CA . ALA A 1 140 ? -41.682 23.212 3.582 1.00 45.00 140 ALA A CA 1
ATOM 1065 C C . ALA A 1 140 ? -41.492 23.902 2.222 1.00 45.00 140 ALA A C 1
ATOM 1067 O O . ALA A 1 140 ? -40.427 23.830 1.611 1.00 45.00 140 ALA A O 1
ATOM 1068 N N . LYS A 1 141 ? -42.545 24.562 1.722 1.00 47.22 141 LYS A N 1
ATOM 1069 C CA . LYS A 1 141 ? -42.481 25.375 0.497 1.00 47.22 141 LYS A CA 1
ATOM 1070 C C . LYS A 1 141 ? -41.378 26.440 0.633 1.00 47.22 141 LYS A C 1
ATOM 1072 O O . LYS A 1 141 ? -41.466 27.255 1.556 1.00 47.22 141 LYS A O 1
ATOM 1077 N N . PRO A 1 142 ? -40.394 26.514 -0.279 1.00 43.59 142 PRO A N 1
ATOM 1078 C CA . PRO A 1 142 ? -39.411 27.585 -0.239 1.00 43.59 142 PRO A CA 1
ATOM 1079 C C . PRO A 1 142 ? -40.074 28.905 -0.653 1.00 43.59 142 PRO A C 1
ATOM 1081 O O . PRO A 1 142 ? -40.706 29.005 -1.706 1.00 43.59 142 PRO A O 1
ATOM 1084 N N . ARG A 1 143 ? -39.948 29.935 0.193 1.00 44.03 143 ARG A N 1
ATOM 1085 C CA . ARG A 1 143 ? -40.276 31.316 -0.180 1.00 44.03 143 ARG A CA 1
ATOM 1086 C C . ARG A 1 143 ? -39.220 31.794 -1.177 1.00 44.03 143 ARG A C 1
ATOM 1088 O O . ARG A 1 143 ? -38.053 31.909 -0.821 1.00 44.03 143 ARG A O 1
ATOM 1095 N N . LEU A 1 144 ? -39.642 32.066 -2.409 1.00 43.09 144 LEU A N 1
ATOM 1096 C CA . LEU A 1 144 ? -38.823 32.718 -3.430 1.00 43.09 144 LEU A CA 1
ATOM 1097 C C . LEU A 1 144 ? -38.438 34.130 -2.958 1.00 43.09 144 LEU A C 1
ATOM 1099 O O . LEU A 1 144 ? -39.310 34.944 -2.649 1.00 43.09 144 LEU A O 1
ATOM 1103 N N . GLY A 1 145 ? -37.132 34.395 -2.878 1.00 42.66 145 GLY A N 1
ATOM 1104 C CA . GLY A 1 145 ? -36.559 35.727 -2.678 1.00 42.66 145 GLY A CA 1
ATOM 1105 C C . GLY A 1 145 ? -36.421 36.494 -4.006 1.00 42.66 145 GLY A C 1
ATOM 1106 O O . GLY A 1 145 ? -36.430 35.881 -5.070 1.00 42.66 145 GLY A O 1
ATOM 1107 N N . PRO A 1 146 ? -36.304 37.834 -3.976 1.00 45.16 146 PRO A N 1
ATOM 1108 C CA . PRO A 1 146 ? -36.535 38.720 -5.129 1.00 45.16 146 PRO A CA 1
ATOM 1109 C C . PRO A 1 146 ? -35.393 38.813 -6.167 1.00 45.16 146 PRO A C 1
ATOM 1111 O O . PRO A 1 146 ? -35.383 39.747 -6.974 1.00 45.16 146 PRO A O 1
ATOM 1114 N N . GLU A 1 147 ? -34.429 37.892 -6.166 1.00 49.72 147 GLU A N 1
ATOM 1115 C CA . GLU A 1 147 ? -33.134 38.110 -6.838 1.00 49.72 147 GLU A CA 1
ATOM 1116 C C . GLU A 1 147 ? -33.036 37.463 -8.235 1.00 49.72 147 GLU A C 1
ATOM 1118 O O . GLU A 1 147 ? -32.152 37.811 -9.017 1.00 49.72 147 GLU A O 1
ATOM 1123 N N . ASP A 1 148 ? -34.000 36.623 -8.625 1.00 50.84 148 ASP A N 1
ATOM 1124 C CA . ASP A 1 148 ? -34.022 35.960 -9.937 1.00 50.84 148 ASP A CA 1
ATOM 1125 C C . ASP A 1 148 ? -34.642 36.834 -11.040 1.00 50.84 148 ASP A C 1
ATOM 1127 O O . ASP A 1 148 ? -35.647 36.498 -11.674 1.00 50.84 148 ASP A O 1
ATOM 1131 N N . ARG A 1 149 ? -34.023 37.990 -11.307 1.00 48.84 149 ARG A N 1
ATOM 1132 C CA . ARG A 1 149 ? -34.321 38.789 -12.504 1.00 48.84 149 ARG A CA 1
ATOM 1133 C C . ARG A 1 149 ? -33.356 38.408 -13.625 1.00 48.84 149 ARG A C 1
ATOM 1135 O O . ARG A 1 149 ? -32.232 38.896 -13.709 1.00 48.84 149 ARG A O 1
ATOM 1142 N N . CYS A 1 150 ? -33.837 37.522 -14.491 1.00 41.53 150 CYS A N 1
ATOM 1143 C CA . CYS A 1 150 ? -33.223 37.129 -15.755 1.00 41.53 150 CYS A CA 1
ATOM 1144 C C . CYS A 1 150 ? -32.756 38.372 -16.548 1.00 41.53 150 CYS A C 1
ATOM 1146 O O . CYS A 1 150 ? -33.578 39.207 -16.929 1.00 41.53 150 CYS A O 1
ATOM 1148 N N . ARG A 1 151 ? -31.444 38.525 -16.785 1.00 43.97 151 ARG A N 1
ATOM 1149 C CA . ARG A 1 151 ? -30.911 39.522 -17.732 1.00 43.97 151 ARG A CA 1
ATOM 1150 C C . ARG A 1 151 ? -30.802 38.890 -19.126 1.00 43.97 151 ARG A C 1
ATOM 1152 O O . ARG A 1 151 ? -30.159 37.846 -19.241 1.00 43.97 151 ARG A O 1
ATOM 1159 N N . PRO A 1 152 ? -31.359 39.507 -20.182 1.00 46.53 152 PRO A N 1
ATOM 1160 C CA . PRO A 1 152 ? -31.162 39.037 -21.547 1.00 46.53 152 PRO A CA 1
ATOM 1161 C C . PRO A 1 152 ? -29.721 39.320 -21.993 1.00 46.53 152 PRO A C 1
ATOM 1163 O O . PRO A 1 152 ? -29.187 40.404 -21.756 1.00 46.53 152 PRO A O 1
ATOM 1166 N N . ARG A 1 153 ? -29.081 38.325 -22.615 1.00 51.44 153 ARG A N 1
ATOM 1167 C CA . ARG A 1 153 ? -27.801 38.499 -23.313 1.00 51.44 153 ARG A CA 1
ATOM 1168 C C . ARG A 1 153 ? -28.059 39.252 -24.623 1.00 51.44 153 ARG A C 1
ATOM 1170 O O . ARG A 1 153 ? -28.807 38.744 -25.455 1.00 51.44 153 ARG A O 1
ATOM 1177 N N . CYS A 1 154 ? -27.450 40.428 -24.767 1.00 44.19 154 CYS A N 1
ATOM 1178 C CA . CYS A 1 154 ? -27.092 40.990 -26.070 1.00 44.19 154 CYS A CA 1
ATOM 1179 C C . CYS A 1 154 ? -25.800 40.333 -26.563 1.00 44.19 154 CYS A C 1
ATOM 1181 O O . CYS A 1 154 ? -24.972 39.966 -25.693 1.00 44.19 154 CYS A O 1
#